Protein AF-A0A925QA58-F1 (afdb_monomer)

pLDDT: mean 94.92, std 6.18, range [55.88, 98.62]

Radius of gyration: 12.47 Å; Cα contacts (8 Å, |Δi|>4): 136; chains: 1; bounding box: 27×18×38 Å

Solvent-accessible surface area (backbone atoms only — not comparable to full-atom values): 3870 Å² total; per-residue (Å²): 101,75,52,46,54,52,27,52,77,69,75,43,79,70,63,46,76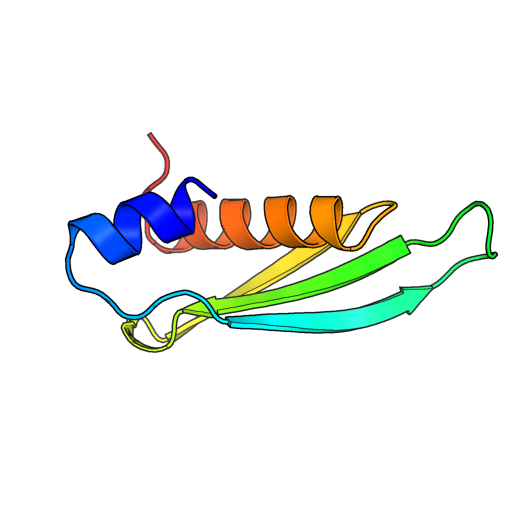,46,79,77,46,77,45,72,53,94,92,59,32,37,20,34,17,36,29,35,35,76,96,72,76,44,76,28,60,14,63,26,79,36,64,71,51,1,43,52,40,3,40,50,44,41,26,51,77,70,69,67,68,127

Foldseek 3Di:
DVLQVVCVVVVHDGKDKDFPDWDDDPQQIKTKMWIDRPVVRDIFIAIDSDPVRRVVRNSVVSCVVVVNDD

Mean predicted aligned error: 2.77 Å

Secondary structure (DSSP, 8-state):
-HHHHHHHHTTPPPPEEEEEEEES-TTS-EEEEEEEEGGGTEEEEEEESSHHHHHHHHHHHHHHHTT---

Structure (mmCIF, N/CA/C/O backbone):
data_AF-A0A925QA58-F1
#
_entry.id   AF-A0A925QA58-F1
#
loop_
_atom_site.group_PDB
_atom_site.id
_atom_site.type_symbol
_atom_site.label_atom_id
_atom_site.label_alt_id
_atom_site.label_comp_id
_atom_site.label_asym_id
_atom_site.label_entity_id
_atom_site.label_seq_id
_atom_site.pdbx_PDB_ins_code
_atom_site.Cartn_x
_atom_site.Cartn_y
_atom_site.Cartn_z
_atom_site.occupancy
_atom_site.B_iso_or_equiv
_atom_site.auth_seq_id
_atom_site.auth_comp_id
_atom_site.auth_asym_id
_atom_site.auth_atom_id
_atom_site.pdbx_PDB_model_num
ATOM 1 N N . THR A 1 1 ? 5.264 -4.168 7.664 1.00 79.81 1 THR A N 1
ATOM 2 C CA . THR A 1 1 ? 5.477 -2.726 7.366 1.00 79.81 1 THR A CA 1
ATOM 3 C C . THR A 1 1 ? 4.972 -1.920 8.550 1.00 79.81 1 THR A C 1
ATOM 5 O O . THR A 1 1 ? 4.146 -2.453 9.282 1.00 79.81 1 THR A O 1
ATOM 8 N N . ARG A 1 2 ? 5.390 -0.655 8.729 1.00 91.19 2 ARG A N 1
ATOM 9 C CA . ARG A 1 2 ? 4.896 0.205 9.832 1.00 91.19 2 ARG A CA 1
ATOM 10 C C . ARG A 1 2 ? 3.362 0.264 9.910 1.00 91.19 2 ARG A C 1
ATOM 12 O O . ARG A 1 2 ? 2.801 0.245 10.997 1.00 91.19 2 ARG A O 1
ATOM 19 N N . LEU A 1 3 ? 2.684 0.254 8.758 1.00 93.25 3 LEU A N 1
ATOM 20 C CA . LEU A 1 3 ? 1.224 0.146 8.677 1.00 93.25 3 LEU A CA 1
ATOM 21 C C . LEU A 1 3 ? 0.707 -1.139 9.333 1.00 93.25 3 LEU A C 1
ATOM 23 O O . LEU A 1 3 ? -0.150 -1.078 10.203 1.00 93.25 3 LEU A O 1
ATOM 27 N N . GLN A 1 4 ? 1.242 -2.297 8.944 1.00 93.81 4 GLN A N 1
ATOM 28 C CA . GLN A 1 4 ? 0.836 -3.587 9.503 1.00 93.81 4 GLN A CA 1
ATOM 29 C C . GLN A 1 4 ? 1.068 -3.655 11.019 1.00 93.81 4 GLN A C 1
ATOM 31 O O . GLN A 1 4 ? 0.182 -4.089 11.745 1.00 93.81 4 GLN A O 1
ATOM 36 N N . GLU A 1 5 ? 2.230 -3.190 11.485 1.00 93.75 5 GLU A N 1
ATOM 37 C CA . GLU A 1 5 ? 2.579 -3.131 12.910 1.00 93.75 5 GLU A CA 1
ATOM 38 C C . GLU A 1 5 ? 1.581 -2.268 13.687 1.00 93.75 5 GLU A C 1
ATOM 40 O O . GLU A 1 5 ? 1.052 -2.703 14.708 1.00 93.75 5 GLU A O 1
ATOM 45 N N . HIS A 1 6 ? 1.258 -1.080 13.169 1.00 93.62 6 HIS A N 1
ATOM 46 C CA . HIS A 1 6 ? 0.286 -0.190 13.792 1.00 93.62 6 HIS A CA 1
ATOM 47 C C . HIS A 1 6 ? -1.114 -0.814 13.845 1.00 93.62 6 HIS A C 1
ATOM 49 O O . HIS A 1 6 ? -1.768 -0.783 14.886 1.00 93.62 6 HIS A O 1
ATOM 55 N N . LEU A 1 7 ? -1.588 -1.398 12.741 1.00 93.88 7 LEU A N 1
ATOM 56 C CA . LEU A 1 7 ? -2.915 -2.013 12.682 1.00 93.88 7 LEU A CA 1
ATOM 57 C C . LEU A 1 7 ? -3.026 -3.195 13.643 1.00 93.88 7 LEU A C 1
ATOM 59 O O . LEU A 1 7 ? -3.981 -3.268 14.415 1.00 93.88 7 LEU A O 1
ATOM 63 N N . GLN A 1 8 ? -2.010 -4.055 13.670 1.00 94.88 8 GLN A N 1
ATOM 64 C CA . GLN A 1 8 ? -1.968 -5.202 14.565 1.00 94.88 8 GLN A CA 1
ATOM 65 C C . GLN A 1 8 ? -1.909 -4.781 16.040 1.00 94.88 8 GLN A C 1
ATOM 67 O O . GLN A 1 8 ? -2.654 -5.330 16.850 1.00 94.88 8 GLN A O 1
ATOM 72 N N . ALA A 1 9 ? -1.095 -3.779 16.391 1.00 94.69 9 ALA A N 1
ATOM 73 C CA . ALA A 1 9 ? -1.000 -3.264 17.761 1.00 94.69 9 ALA A CA 1
ATOM 74 C C . ALA A 1 9 ? -2.329 -2.684 18.279 1.00 94.69 9 ALA A C 1
ATOM 76 O O . ALA A 1 9 ? -2.597 -2.721 19.476 1.00 94.69 9 ALA A O 1
ATOM 77 N N . ASN A 1 10 ? -3.178 -2.184 17.378 1.00 92.94 10 ASN A N 1
ATOM 78 C CA . ASN A 1 10 ? -4.494 -1.634 17.701 1.00 92.94 10 ASN A CA 1
ATOM 79 C C . ASN A 1 10 ? -5.641 -2.651 17.533 1.00 92.94 10 ASN A C 1
ATOM 81 O O . ASN A 1 10 ? -6.807 -2.257 17.544 1.00 92.94 10 ASN A O 1
ATOM 85 N N . GLY A 1 11 ? -5.340 -3.939 17.323 1.00 94.94 11 GLY A N 1
ATOM 86 C CA . GLY A 1 11 ? -6.353 -4.983 17.122 1.00 94.94 11 GLY A CA 1
ATOM 87 C C . GLY A 1 11 ? -7.191 -4.806 15.850 1.00 94.94 11 GLY A C 1
ATOM 88 O O . GLY A 1 11 ? -8.314 -5.302 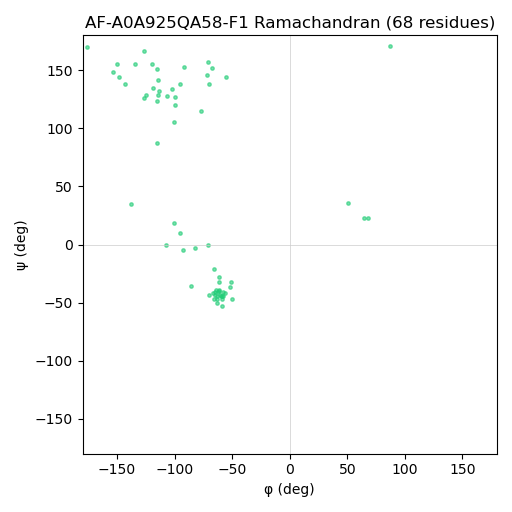15.773 1.00 94.94 11 GLY A O 1
ATOM 89 N N . ARG A 1 12 ? -6.675 -4.072 14.856 1.00 95.25 12 ARG A N 1
ATOM 90 C CA . ARG A 1 12 ? -7.363 -3.798 13.591 1.00 95.25 12 ARG A CA 1
ATOM 91 C C . ARG A 1 12 ? -7.006 -4.847 12.529 1.00 95.25 12 ARG A C 1
ATOM 93 O O . ARG A 1 12 ? -5.902 -5.395 12.562 1.00 95.25 12 ARG A O 1
ATOM 100 N N . PRO A 1 13 ? -7.898 -5.104 11.552 1.00 94.56 13 PRO A N 1
ATOM 101 C CA . PRO A 1 13 ? -7.594 -5.985 10.427 1.00 94.56 13 PRO A CA 1
ATOM 102 C C . PRO A 1 13 ? -6.338 -5.546 9.666 1.00 94.56 13 PRO A C 1
ATOM 104 O O . PRO A 1 13 ? -6.088 -4.350 9.506 1.00 94.56 13 PRO A O 1
ATOM 107 N N . LEU A 1 14 ? -5.568 -6.519 9.175 1.00 95.56 14 LEU A N 1
ATOM 108 C CA . LEU A 1 14 ? -4.368 -6.262 8.378 1.00 95.56 14 LEU A CA 1
ATOM 109 C C . LEU A 1 14 ? -4.725 -5.640 7.012 1.00 95.56 14 LEU A C 1
ATOM 111 O O . LEU A 1 14 ? -5.809 -5.904 6.486 1.00 95.56 14 LEU A O 1
ATOM 115 N N . PRO A 1 15 ? -3.823 -4.837 6.418 1.00 96.56 15 PRO A N 1
ATOM 116 C CA . PRO A 1 15 ? -4.045 -4.262 5.099 1.00 96.56 15 PR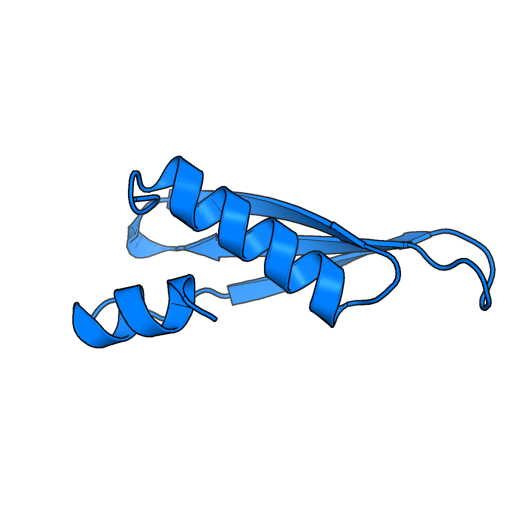O A CA 1
ATOM 117 C C . PRO A 1 15 ? -3.941 -5.343 4.015 1.00 96.56 15 PRO A C 1
ATOM 119 O O .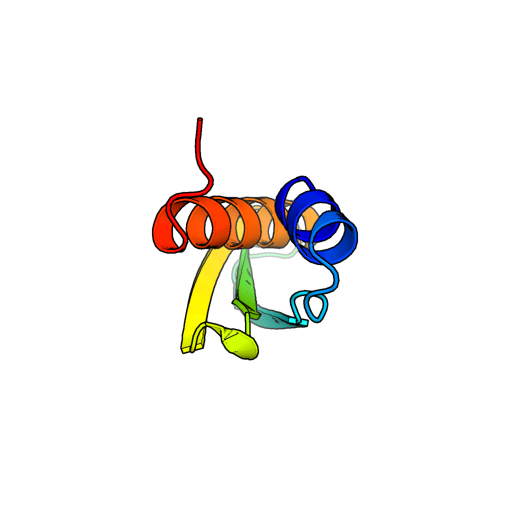 PRO A 1 15 ? -3.126 -6.263 4.122 1.00 96.56 15 PRO A O 1
ATOM 122 N N . VAL A 1 16 ? -4.737 -5.209 2.956 1.00 97.44 16 VAL A N 1
ATOM 123 C CA . VAL A 1 16 ? -4.724 -6.108 1.794 1.00 97.44 16 VAL A CA 1
ATOM 124 C C . VAL A 1 16 ? -3.975 -5.438 0.648 1.00 97.44 16 VAL A C 1
ATOM 126 O O . VAL A 1 16 ? -4.231 -4.275 0.346 1.00 97.44 16 VAL A O 1
ATOM 129 N N . TYR A 1 17 ? -3.072 -6.173 -0.006 1.00 97.38 17 TYR A N 1
ATOM 130 C CA . TYR A 1 17 ? -2.304 -5.673 -1.147 1.00 97.38 17 TYR A CA 1
ATOM 131 C C . TYR A 1 17 ? -2.651 -6.421 -2.431 1.00 97.38 17 TYR A C 1
ATOM 133 O O . TYR A 1 17 ? -2.820 -7.641 -2.429 1.00 97.38 17 TYR A O 1
ATOM 141 N N . SER A 1 18 ? -2.711 -5.695 -3.547 1.00 98.06 18 SER A N 1
ATOM 142 C CA . SER A 1 18 ? -2.908 -6.277 -4.877 1.00 98.06 18 SER A CA 1
ATOM 143 C C . SER A 1 18 ? -2.093 -5.539 -5.937 1.00 98.06 18 SER A C 1
ATOM 145 O O . SER A 1 18 ? -2.018 -4.313 -5.932 1.00 98.06 18 SER A O 1
ATOM 147 N N . VAL A 1 19 ? -1.467 -6.275 -6.861 1.00 97.88 19 VAL A N 1
ATOM 148 C CA . VAL A 1 19 ? -0.813 -5.669 -8.032 1.00 97.88 19 VAL A CA 1
ATOM 149 C C . VAL A 1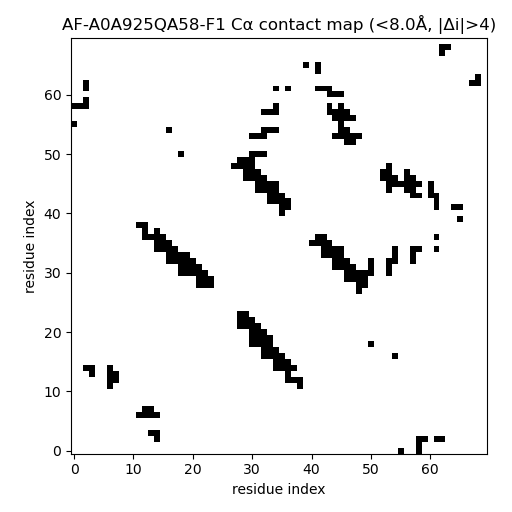 19 ? -1.907 -5.290 -9.026 1.00 97.88 19 VAL A C 1
ATOM 151 O O . VAL A 1 19 ? -2.591 -6.166 -9.550 1.00 97.88 19 VAL A O 1
ATOM 154 N N . LYS A 1 20 ? -2.072 -3.993 -9.282 1.00 97.94 20 LYS A N 1
ATOM 155 C CA . LYS A 1 20 ? -3.061 -3.458 -10.230 1.00 97.94 20 LYS A CA 1
ATOM 156 C C . LYS A 1 20 ? -2.506 -3.449 -11.649 1.00 97.94 20 LYS A C 1
ATOM 158 O O . LYS A 1 20 ? -3.242 -3.670 -12.607 1.00 97.94 20 LYS A O 1
ATOM 163 N N . ARG A 1 21 ? -1.204 -3.179 -11.794 1.00 97.06 21 ARG A N 1
ATOM 164 C CA . ARG A 1 21 ? -0.540 -3.105 -13.097 1.00 97.06 21 ARG A CA 1
ATOM 165 C C . ARG A 1 21 ? 0.946 -3.436 -12.990 1.00 97.06 21 ARG A C 1
ATOM 167 O O . ARG A 1 21 ? 1.593 -3.112 -11.997 1.00 97.06 21 ARG A O 1
ATOM 174 N N . THR A 1 22 ? 1.486 -4.024 -14.050 1.00 97.50 22 THR A N 1
ATOM 175 C CA . THR A 1 22 ? 2.927 -4.093 -14.305 1.00 97.50 22 THR A CA 1
ATOM 176 C C . THR A 1 22 ? 3.177 -3.537 -15.698 1.00 97.50 22 THR A C 1
ATOM 178 O O . THR A 1 22 ? 2.528 -3.959 -16.654 1.00 97.50 22 THR A O 1
ATOM 181 N N . THR A 1 23 ? 4.062 -2.554 -15.809 1.00 96.94 23 THR A N 1
AT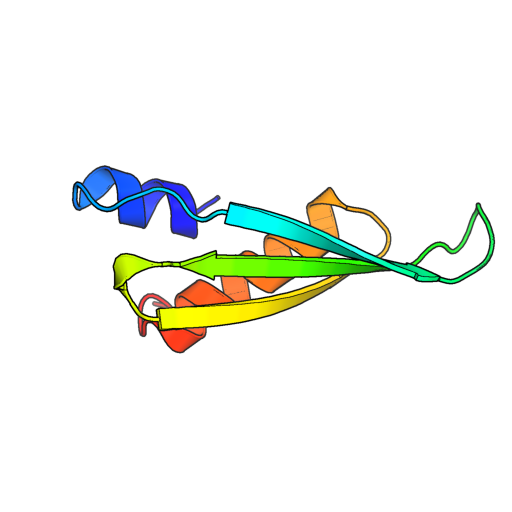OM 182 C CA . THR A 1 23 ? 4.422 -1.885 -17.066 1.00 96.94 23 THR A CA 1
ATOM 183 C C . THR A 1 23 ? 5.933 -1.908 -17.267 1.00 96.94 23 THR A C 1
ATOM 185 O O . THR A 1 23 ? 6.676 -2.199 -16.334 1.00 96.94 23 THR A O 1
ATOM 188 N N . GLY A 1 24 ? 6.391 -1.597 -18.480 1.00 94.62 24 GLY A N 1
ATOM 189 C CA . GLY A 1 24 ? 7.815 -1.527 -18.814 1.00 94.62 24 GLY A CA 1
ATOM 190 C C . GLY A 1 24 ? 8.428 -2.861 -19.243 1.00 94.62 24 GLY A C 1
ATOM 191 O O . GLY A 1 24 ? 7.809 -3.925 -19.173 1.00 94.62 24 GLY A O 1
ATOM 192 N N . GLU A 1 25 ? 9.661 -2.780 -19.732 1.00 94.56 25 GLU A N 1
ATOM 193 C CA . GLU A 1 25 ? 10.452 -3.936 -20.158 1.00 94.56 25 GLU A CA 1
ATOM 194 C C . GLU A 1 25 ? 10.913 -4.770 -18.954 1.00 94.56 25 GLU A C 1
ATOM 196 O O . GLU A 1 25 ? 11.040 -4.220 -17.865 1.00 94.56 25 GLU A O 1
ATOM 201 N N . PRO A 1 26 ? 11.239 -6.069 -19.110 1.00 88.38 26 PRO A N 1
ATOM 202 C CA . PRO A 1 26 ? 11.624 -6.948 -17.997 1.00 88.38 26 PRO A CA 1
ATOM 203 C C . PRO A 1 26 ? 12.724 -6.407 -17.064 1.00 88.38 26 PRO A C 1
ATOM 205 O O . PRO A 1 26 ? 12.710 -6.690 -15.871 1.00 88.38 26 PRO A O 1
ATOM 208 N N . HIS A 1 27 ? 13.660 -5.616 -17.590 1.00 89.88 27 HIS A N 1
ATOM 209 C CA . HIS A 1 27 ? 14.765 -5.012 -16.835 1.00 89.88 27 HIS A CA 1
ATOM 210 C C . HIS A 1 27 ? 14.453 -3.600 -16.298 1.00 89.88 27 HIS A C 1
ATOM 212 O O . HIS A 1 27 ? 15.259 -3.022 -15.574 1.00 89.88 27 HIS A O 1
ATOM 218 N N . ALA A 1 28 ? 13.289 -3.050 -16.645 1.00 93.00 28 ALA A N 1
ATOM 219 C CA . ALA A 1 28 ? 12.809 -1.720 -16.284 1.00 93.00 28 ALA A CA 1
ATOM 220 C C . ALA A 1 28 ? 11.315 -1.759 -15.901 1.00 93.00 28 ALA A C 1
ATOM 222 O O . ALA A 1 28 ? 10.554 -0.838 -16.203 1.00 93.00 28 ALA A O 1
ATOM 223 N N . GLN A 1 29 ? 10.879 -2.854 -15.267 1.00 96.12 29 GLN A N 1
ATOM 224 C CA . GLN A 1 29 ? 9.477 -3.027 -14.903 1.00 96.12 29 GLN A CA 1
ATOM 225 C C . GLN A 1 29 ? 9.087 -2.077 -13.778 1.00 96.12 29 GLN A C 1
ATOM 227 O O . GLN A 1 29 ? 9.804 -1.938 -12.787 1.00 96.12 29 GLN A O 1
ATOM 232 N N . ILE A 1 30 ? 7.900 -1.495 -13.896 1.00 97.88 30 ILE A N 1
ATOM 233 C CA . ILE A 1 30 ? 7.243 -0.727 -12.847 1.00 97.88 30 ILE A CA 1
ATOM 234 C C . ILE A 1 30 ? 5.995 -1.483 -12.409 1.00 97.88 30 ILE A C 1
ATOM 236 O O . ILE A 1 30 ? 5.190 -1.937 -13.222 1.00 97.88 30 ILE A O 1
ATOM 240 N N . PHE A 1 31 ? 5.840 -1.629 -11.100 1.00 98.31 31 PHE A N 1
ATOM 241 C CA . PHE A 1 31 ? 4.701 -2.273 -10.465 1.00 98.31 31 PHE A CA 1
ATOM 242 C C . PHE A 1 31 ? 3.835 -1.205 -9.818 1.00 98.31 31 PHE A C 1
ATOM 244 O O . PHE A 1 31 ? 4.348 -0.432 -9.018 1.00 98.31 31 PHE A O 1
ATOM 251 N N . LEU A 1 32 ? 2.541 -1.211 -10.122 1.00 98.44 32 LEU A N 1
ATOM 252 C CA . LEU A 1 32 ? 1.512 -0.459 -9.414 1.00 98.44 32 LEU A CA 1
ATOM 253 C C . LEU A 1 32 ? 0.806 -1.411 -8.452 1.00 98.44 32 LEU A C 1
ATOM 255 O O . LEU A 1 32 ? 0.221 -2.415 -8.874 1.00 98.44 32 LEU A O 1
ATOM 259 N N . VAL A 1 33 ? 0.861 -1.101 -7.164 1.00 98.62 33 VAL A N 1
ATOM 260 C CA . VAL A 1 33 ? 0.223 -1.876 -6.102 1.00 98.62 33 VAL A CA 1
ATOM 261 C C . VAL A 1 33 ? -0.801 -1.014 -5.386 1.00 98.62 33 VAL A C 1
ATOM 263 O O . VAL A 1 33 ? -0.514 0.117 -5.015 1.00 98.62 33 VAL A O 1
ATOM 266 N N . CYS A 1 34 ? -1.974 -1.585 -5.149 1.00 98.50 34 CYS A N 1
ATOM 267 C CA . CYS A 1 34 ? -3.011 -1.027 -4.297 1.00 98.50 34 CYS A CA 1
ATOM 268 C C . CYS A 1 34 ? -2.907 -1.626 -2.884 1.00 98.50 34 CYS A C 1
ATOM 270 O O . CYS A 1 34 ? -2.673 -2.827 -2.732 1.00 98.50 34 CYS A O 1
ATOM 272 N N . CYS A 1 35 ? -3.076 -0.779 -1.869 1.00 98.38 35 CYS A N 1
ATOM 273 C CA . CYS A 1 35 ? -3.190 -1.101 -0.454 1.00 98.38 35 CYS A CA 1
ATOM 274 C C . CYS A 1 35 ? -4.590 -0.714 0.033 1.00 98.38 35 CYS A C 1
ATOM 276 O O . CYS A 1 35 ? -4.977 0.451 -0.043 1.00 98.38 35 CYS A O 1
ATOM 278 N N . VAL A 1 36 ? -5.323 -1.677 0.587 1.00 98.31 36 VAL A N 1
ATOM 279 C CA . VAL A 1 36 ? -6.680 -1.481 1.108 1.00 98.31 36 VAL A CA 1
ATOM 280 C C . VAL A 1 36 ? -6.695 -1.684 2.617 1.00 98.31 36 VAL A C 1
ATOM 282 O O . VAL A 1 36 ? -6.252 -2.712 3.131 1.00 98.31 36 VAL A O 1
ATOM 285 N N . VAL A 1 37 ? -7.257 -0.710 3.329 1.00 97.19 37 VAL A N 1
ATOM 286 C CA . VAL A 1 37 ? -7.501 -0.750 4.772 1.00 97.19 37 VAL A CA 1
ATOM 287 C C . VAL A 1 37 ? -9.013 -0.711 5.004 1.00 97.19 37 VAL A C 1
ATOM 289 O O . VAL A 1 37 ? -9.612 0.350 5.184 1.00 97.19 37 VAL A O 1
ATOM 292 N N . HIS A 1 38 ? -9.638 -1.892 4.990 1.00 93.88 38 HIS A N 1
ATOM 293 C CA . HIS A 1 38 ? -11.100 -2.039 4.949 1.00 93.88 38 HIS A CA 1
ATOM 294 C C . HIS A 1 38 ? -11.843 -1.326 6.082 1.00 93.88 38 HIS A C 1
ATOM 296 O O . HIS A 1 38 ? -12.859 -0.689 5.829 1.00 93.88 38 HIS A O 1
ATOM 302 N N . TYR A 1 39 ? -11.343 -1.392 7.322 1.00 92.69 39 TYR A N 1
ATOM 303 C CA . TYR A 1 39 ? -12.040 -0.790 8.468 1.00 92.69 39 TYR A CA 1
ATOM 304 C C . TYR A 1 39 ? -12.119 0.745 8.386 1.00 92.69 39 TYR A C 1
ATOM 306 O O . TYR A 1 39 ? -12.932 1.347 9.081 1.00 92.69 39 TYR A O 1
ATOM 314 N N . ALA A 1 40 ? -11.239 1.372 7.600 1.00 94.00 40 ALA A N 1
ATOM 315 C CA . ALA A 1 40 ? -11.147 2.821 7.455 1.00 94.00 40 ALA A CA 1
ATOM 316 C C . ALA A 1 40 ? -11.673 3.317 6.104 1.00 94.00 40 ALA A C 1
ATOM 318 O O . ALA A 1 40 ? -11.611 4.516 5.849 1.00 94.00 40 ALA A O 1
ATOM 319 N N . SER A 1 41 ? -12.134 2.417 5.227 1.00 95.62 41 SER A N 1
ATOM 320 C CA . SER A 1 41 ? -12.479 2.740 3.837 1.00 95.62 41 SER A CA 1
ATOM 321 C C . SER A 1 41 ? -11.362 3.504 3.108 1.00 95.62 41 SER A C 1
ATOM 323 O O . SER A 1 41 ? -11.628 4.384 2.294 1.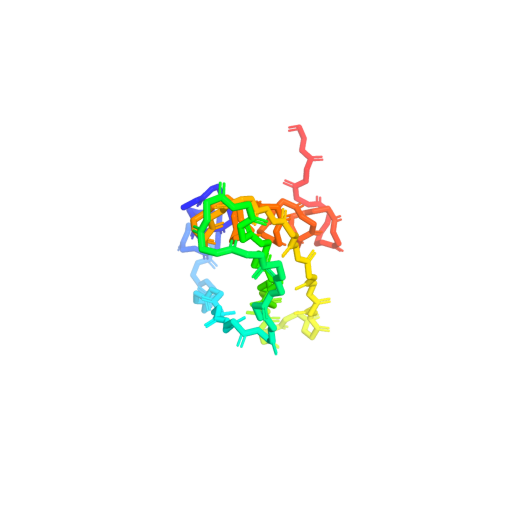00 95.62 41 SER A O 1
ATOM 325 N N . VAL A 1 42 ? -10.103 3.174 3.420 1.00 97.31 42 VAL A N 1
ATOM 326 C CA . VAL A 1 42 ? -8.917 3.768 2.791 1.00 97.31 42 VAL A CA 1
ATOM 327 C C . VAL A 1 42 ? -8.388 2.816 1.727 1.00 97.31 42 VAL A C 1
ATOM 329 O O . VAL A 1 42 ? -8.097 1.652 2.011 1.00 97.31 42 VAL A O 1
ATOM 332 N N . GLU A 1 43 ? -8.220 3.340 0.519 1.00 98.25 43 GLU A N 1
ATOM 333 C CA . GLU A 1 43 ? -7.510 2.700 -0.585 1.00 98.25 43 GLU A CA 1
ATOM 334 C C . GLU A 1 43 ? -6.414 3.655 -1.060 1.00 98.25 43 GLU A C 1
ATOM 336 O O . GLU A 1 43 ? -6.665 4.837 -1.297 1.00 98.25 43 GLU A O 1
ATOM 341 N N . THR A 1 44 ? -5.187 3.155 -1.162 1.00 98.44 44 THR A N 1
ATOM 342 C CA . THR A 1 44 ? -4.039 3.919 -1.655 1.00 98.44 44 THR A CA 1
ATOM 343 C C . THR A 1 44 ? -3.246 3.103 -2.650 1.00 98.44 44 THR A C 1
ATOM 345 O O . THR A 1 44 ? -3.249 1.875 -2.620 1.00 98.44 44 THR A O 1
ATOM 348 N N . GLU A 1 45 ? -2.524 3.788 -3.525 1.00 98.50 45 GLU A N 1
ATOM 349 C CA . GLU A 1 45 ? -1.681 3.148 -4.522 1.00 98.50 45 GLU A CA 1
ATOM 350 C C . GLU A 1 45 ? -0.223 3.560 -4.343 1.00 98.50 45 GLU A C 1
ATOM 352 O O . GLU A 1 45 ? 0.098 4.601 -3.764 1.00 98.50 45 GLU A O 1
ATOM 357 N N . GLY A 1 46 ? 0.673 2.704 -4.813 1.00 98.12 46 GLY A N 1
ATOM 358 C CA . GLY A 1 46 ? 2.099 2.953 -4.811 1.00 98.12 46 GLY A CA 1
ATOM 359 C C . GLY A 1 46 ? 2.766 2.283 -5.991 1.00 98.12 46 GLY A C 1
ATOM 360 O O . GLY A 1 46 ? 2.393 1.179 -6.390 1.00 98.12 46 GLY A O 1
ATOM 361 N N . GLU A 1 47 ? 3.775 2.957 -6.529 1.00 98.25 47 GLU A N 1
ATOM 362 C CA . GLU A 1 47 ? 4.550 2.481 -7.666 1.00 98.25 47 GLU A CA 1
ATOM 363 C C . GLU A 1 47 ? 6.004 2.210 -7.283 1.00 98.25 47 GLU A C 1
ATOM 365 O O . GLU A 1 47 ? 6.566 2.832 -6.376 1.00 98.25 47 GLU A O 1
ATOM 370 N N . GLY A 1 48 ? 6.643 1.271 -7.976 1.00 97.88 48 GLY A N 1
ATOM 371 C CA . GLY A 1 48 ? 8.074 1.051 -7.816 1.00 97.88 48 GLY A CA 1
ATOM 372 C C . GLY A 1 48 ? 8.658 -0.005 -8.749 1.00 97.88 48 GLY A C 1
ATOM 373 O O . GLY A 1 48 ? 7.916 -0.773 -9.358 1.00 97.88 48 GLY A O 1
ATOM 374 N N . PRO A 1 49 ? 9.998 -0.110 -8.808 1.00 97.31 49 PRO A N 1
ATOM 375 C CA . PRO A 1 49 ? 10.708 -1.056 -9.678 1.00 97.31 49 PRO A CA 1
ATOM 376 C C . PRO A 1 49 ? 10.573 -2.524 -9.236 1.00 97.31 49 PRO A C 1
ATOM 378 O O . PRO A 1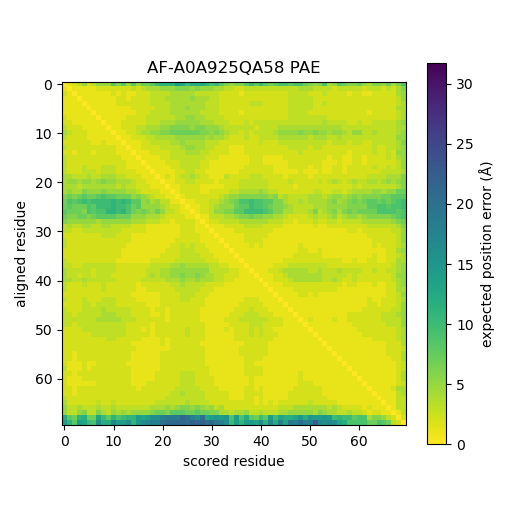 49 ? 11.142 -3.433 -9.826 1.00 97.31 49 PRO A O 1
ATOM 381 N N . SER A 1 50 ? 9.861 -2.777 -8.138 1.00 97.19 50 SER A N 1
ATOM 382 C CA . SER A 1 50 ? 9.524 -4.113 -7.660 1.00 97.19 50 SER A CA 1
ATOM 383 C C . SER A 1 50 ? 8.193 -4.069 -6.924 1.00 97.19 50 SER A C 1
ATOM 385 O O . SER A 1 50 ? 7.840 -3.043 -6.334 1.00 97.19 50 SER A O 1
ATOM 387 N N . ARG A 1 51 ? 7.495 -5.210 -6.873 1.00 96.75 51 ARG A N 1
ATOM 388 C CA . ARG A 1 51 ? 6.262 -5.375 -6.084 1.00 96.75 51 ARG A CA 1
ATOM 389 C C . ARG A 1 51 ? 6.434 -4.901 -4.642 1.00 96.75 51 ARG A C 1
ATOM 391 O O . ARG A 1 51 ? 5.637 -4.109 -4.161 1.00 96.75 51 ARG A O 1
ATOM 398 N N . ARG A 1 52 ? 7.528 -5.312 -3.992 1.00 96.94 52 ARG A N 1
ATOM 399 C CA . ARG A 1 52 ? 7.834 -4.937 -2.605 1.00 96.94 52 ARG A CA 1
ATOM 400 C C . ARG A 1 52 ? 8.006 -3.427 -2.439 1.00 96.94 52 ARG A C 1
ATOM 402 O O . ARG A 1 52 ? 7.589 -2.873 -1.426 1.00 96.94 52 ARG A O 1
ATOM 409 N N . ARG A 1 53 ? 8.644 -2.748 -3.402 1.00 97.69 53 ARG A N 1
ATOM 410 C CA . ARG A 1 53 ? 8.823 -1.292 -3.327 1.00 97.69 53 ARG A CA 1
ATOM 411 C C . ARG A 1 53 ? 7.495 -0.563 -3.526 1.00 97.69 53 ARG A C 1
ATOM 413 O O . ARG A 1 53 ? 7.200 0.334 -2.745 1.00 97.69 53 ARG A O 1
ATOM 420 N N . ALA A 1 54 ? 6.693 -0.997 -4.493 1.00 98.12 54 ALA A N 1
ATOM 421 C CA . ALA A 1 54 ? 5.346 -0.487 -4.729 1.00 98.12 54 ALA A CA 1
ATOM 422 C C . ALA A 1 54 ? 4.430 -0.673 -3.501 1.00 98.12 54 ALA A C 1
ATOM 424 O O . ALA A 1 54 ? 3.783 0.277 -3.069 1.00 98.12 54 ALA A O 1
ATOM 425 N N . GLU A 1 55 ? 4.464 -1.846 -2.854 1.00 97.81 55 GLU A N 1
ATOM 426 C CA . GLU A 1 55 ? 3.761 -2.115 -1.586 1.00 97.81 55 GLU A CA 1
ATOM 427 C C . GLU A 1 55 ? 4.177 -1.154 -0.469 1.00 97.81 55 GLU A C 1
ATOM 429 O O . GLU A 1 55 ? 3.325 -0.639 0.250 1.00 97.81 55 GLU A O 1
ATOM 434 N N . GLN A 1 56 ? 5.479 -0.889 -0.310 1.00 97.69 56 GLN A N 1
ATOM 435 C CA . GLN A 1 56 ? 5.964 0.060 0.696 1.00 97.69 56 GLN A CA 1
ATOM 436 C C . GLN A 1 56 ? 5.449 1.478 0.445 1.00 97.69 56 GLN A C 1
ATOM 438 O O . GLN A 1 56 ? 5.081 2.158 1.401 1.00 97.69 56 GLN A O 1
ATOM 443 N N . VAL A 1 57 ? 5.417 1.915 -0.818 1.00 98.06 57 VAL A N 1
ATOM 444 C CA . VAL A 1 57 ? 4.881 3.230 -1.196 1.00 98.06 57 VAL A CA 1
ATOM 445 C C . VAL A 1 57 ? 3.378 3.289 -0.916 1.00 98.06 57 VAL A C 1
ATOM 447 O O . VAL A 1 57 ? 2.929 4.221 -0.252 1.00 98.06 57 VAL A O 1
ATOM 450 N N . ALA A 1 58 ? 2.619 2.263 -1.311 1.00 98.25 58 ALA A N 1
ATOM 451 C CA . ALA A 1 58 ? 1.180 2.187 -1.058 1.00 98.25 58 ALA A CA 1
ATOM 452 C C . ALA A 1 58 ? 0.870 2.191 0.451 1.00 98.25 58 ALA A C 1
ATOM 454 O O . ALA A 1 58 ? 0.001 2.931 0.914 1.00 98.25 58 ALA A O 1
ATOM 455 N N . ALA A 1 59 ? 1.634 1.429 1.241 1.00 97.56 59 ALA A N 1
ATOM 456 C CA . ALA A 1 59 ? 1.513 1.386 2.696 1.00 97.56 59 ALA A CA 1
ATOM 457 C C . ALA A 1 59 ? 1.844 2.734 3.354 1.00 97.56 59 ALA A C 1
ATOM 459 O O . ALA A 1 59 ? 1.192 3.128 4.321 1.00 97.56 59 ALA A O 1
ATOM 460 N N . GLN A 1 60 ? 2.853 3.446 2.843 1.00 97.31 60 GLN A N 1
ATOM 461 C CA . GLN A 1 60 ? 3.210 4.775 3.334 1.00 97.31 60 GLN A CA 1
ATOM 462 C C . GLN A 1 60 ? 2.106 5.792 3.029 1.00 97.31 60 GLN A C 1
ATOM 464 O O . GLN A 1 60 ? 1.753 6.576 3.907 1.00 97.31 60 GLN A O 1
ATOM 469 N N . ALA A 1 61 ? 1.514 5.736 1.835 1.00 97.62 61 ALA A N 1
ATOM 470 C CA . ALA A 1 61 ? 0.360 6.558 1.489 1.00 97.62 61 ALA A CA 1
ATOM 471 C C . ALA A 1 61 ? -0.845 6.257 2.399 1.00 97.62 61 ALA A C 1
ATOM 473 O O . ALA A 1 61 ? -1.510 7.186 2.85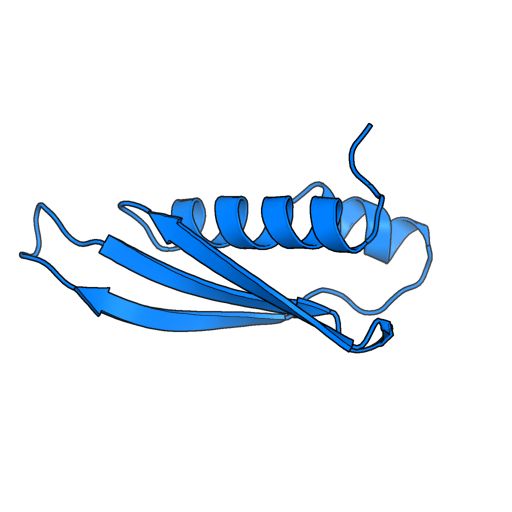1 1.00 97.62 61 ALA A O 1
ATOM 474 N N . ALA A 1 62 ? -1.096 4.987 2.740 1.00 97.44 62 ALA A N 1
ATOM 475 C CA . ALA A 1 62 ? -2.165 4.616 3.670 1.00 97.44 62 ALA A CA 1
ATOM 476 C C . ALA A 1 62 ? -1.909 5.146 5.090 1.00 97.44 62 ALA A C 1
ATOM 478 O O . ALA A 1 62 ? -2.827 5.662 5.720 1.00 97.44 62 ALA A O 1
ATOM 479 N N . LEU A 1 63 ? -0.666 5.090 5.588 1.00 96.12 63 LEU A N 1
ATOM 480 C CA . LEU A 1 63 ? -0.294 5.743 6.852 1.00 96.12 63 LEU A CA 1
ATOM 481 C C . LEU A 1 63 ? -0.575 7.249 6.809 1.00 96.12 63 LEU A C 1
ATOM 483 O O . LEU A 1 63 ? -1.077 7.809 7.784 1.00 96.12 63 LEU A O 1
ATOM 487 N N . THR A 1 64 ? -0.288 7.897 5.678 1.00 96.44 64 THR A N 1
ATOM 488 C CA . THR A 1 64 ? -0.591 9.315 5.487 1.00 96.44 64 THR A CA 1
ATOM 489 C C . THR A 1 64 ? -2.093 9.588 5.528 1.00 96.44 64 THR A C 1
ATOM 491 O O . THR A 1 64 ? -2.536 10.415 6.321 1.00 96.44 64 THR A O 1
ATOM 494 N N . ALA A 1 65 ? -2.881 8.834 4.759 1.00 95.94 65 ALA A N 1
ATOM 495 C CA . ALA A 1 65 ? -4.337 8.961 4.698 1.00 95.94 65 ALA A CA 1
ATOM 496 C C . ALA A 1 65 ? -5.029 8.700 6.047 1.00 95.94 65 ALA A C 1
ATOM 498 O O . ALA A 1 65 ? -6.040 9.322 6.355 1.00 95.94 65 ALA A O 1
ATOM 499 N N . LEU A 1 66 ? -4.470 7.811 6.872 1.00 94.38 66 LEU A N 1
ATOM 500 C CA . LEU A 1 66 ? -4.986 7.498 8.206 1.00 94.38 66 LEU A CA 1
ATOM 501 C C . LEU A 1 66 ? -4.535 8.494 9.290 1.00 94.38 66 LEU A C 1
ATOM 503 O O . LEU A 1 66 ? -4.923 8.335 10.445 1.00 94.38 66 LEU A O 1
ATOM 507 N N . GLY A 1 67 ? -3.693 9.482 8.960 1.00 93.69 67 GLY A N 1
ATOM 508 C CA . GLY A 1 67 ? -3.116 10.392 9.957 1.00 93.69 67 GLY A CA 1
ATOM 509 C C . GLY A 1 67 ? -2.122 9.712 10.909 1.00 93.69 67 GLY A C 1
ATOM 510 O O . GLY A 1 67 ? -1.892 10.192 12.011 1.00 93.69 67 GLY A O 1
ATOM 511 N N . LEU A 1 68 ? -1.531 8.587 10.494 1.00 88.56 68 LEU A N 1
ATOM 512 C CA . LEU A 1 68 ? -0.611 7.754 11.284 1.00 88.56 68 LEU A CA 1
ATOM 513 C C . LEU A 1 68 ? 0.864 7.996 10.924 1.00 88.56 68 LEU A C 1
ATOM 515 O O . LEU A 1 68 ? 1.724 7.148 11.167 1.00 88.56 68 LEU A O 1
ATOM 519 N N . HIS A 1 69 ? 1.149 9.128 10.286 1.00 73.81 69 HIS A N 1
ATOM 520 C CA . HIS A 1 69 ? 2.487 9.558 9.908 1.00 73.81 69 HIS A CA 1
ATOM 521 C C . HIS A 1 69 ? 2.967 10.594 10.931 1.00 73.81 69 HIS A C 1
ATOM 523 O O . HIS A 1 69 ? 2.480 11.720 10.957 1.00 73.81 69 HIS A O 1
ATOM 529 N N . GLY A 1 70 ? 3.885 10.170 11.800 1.00 55.88 70 GLY A N 1
ATOM 530 C CA . GLY A 1 70 ? 4.647 11.012 12.722 1.00 55.88 70 GLY A CA 1
ATOM 531 C C . GLY A 1 70 ? 6.132 10.869 12.444 1.00 55.88 70 GLY A C 1
ATOM 532 O O . GLY A 1 70 ? 6.547 9.736 12.095 1.00 55.88 70 GLY A O 1
#

Nearest PDB structures (foldseek):
  7r97-assembly1_B  TM=9.322E-01  e=1.032E-06  Escherichia coli K-12
  1rc7-assembly1_A  TM=9.229E-01  e=1.373E-05  Aquifex aeolicus
  4m2z-assembly1_A  TM=9.116E-01  e=2.928E-05  Aquifex aeolicus VF5
  7v6c-assembly1_B  TM=8.748E-01  e=6.245E-05  Drosophila melanogaster
  3p1x-assembly3_A  TM=8.016E-01  e=4.706E-04  Homo sapiens

Sequence (70 aa):
TRLQEHLQANGRPLPVYSVKRTTGEPHAQIFLVCCVVHYASVETEGEGPSRRRAEQVAAQAALTALGLHG